Protein AF-A0A5N6KFD3-F1 (afdb_monomer_lite)

Foldseek 3Di:
DDPDDPDPVSVVVVCLVPPPDKDFDWDQAPVNPATARQDIDDDDDAPDDVVVRHRPHPVVVCVVPPCCVPPPDVVVRVCVVPADPPDDDDDDFDWDKDWDWDWDQDPPPRDTDIDIDIDTHGLVVCLVVPVLVVVLVVLVVCCVDPCNCSCVVVPCVPCNVVSSVVSVD

Sequence (169 aa):
MLLNPSSPLQALHNIGTNIDTDFLLLVPSHDDDGYILGGFITCFPSGFDTQALLGKKIRDIHKPVPKYKEKLETSMYRNFDRLEVGKMIKRFNTYLRCERQLLHRLPETKTLVFSVRTYLTPLSQLKEEGFGEELAEAIDGLKKGSVPEIHYYKRGVVWGETVKEYLRS

pLDDT: mean 90.18, std 6.81, range [52.44, 97.62]

Structure (mmCIF, N/CA/C/O backbone):
data_AF-A0A5N6KFD3-F1
#
_entry.id   AF-A0A5N6KFD3-F1
#
loop_
_atom_site.group_PDB
_atom_site.id
_atom_site.type_symbol
_atom_site.label_atom_id
_atom_site.label_alt_id
_atom_site.label_comp_id
_atom_site.label_asym_id
_atom_site.label_entity_id
_atom_site.label_seq_id
_atom_site.pdbx_PDB_ins_code
_atom_site.Cartn_x
_atom_site.Cartn_y
_atom_site.Cartn_z
_atom_site.occupancy
_atom_site.B_iso_or_equiv
_atom_site.auth_seq_id
_atom_site.auth_comp_id
_atom_site.auth_asym_id
_atom_site.auth_atom_id
_atom_site.pdbx_PDB_model_num
ATOM 1 N N . MET A 1 1 ? 1.159 7.219 -29.150 1.00 56.56 1 MET A N 1
ATOM 2 C CA . MET A 1 1 ? 1.857 6.125 -28.445 1.00 56.56 1 MET A CA 1
ATOM 3 C C . MET A 1 1 ? 1.389 4.815 -29.064 1.00 56.56 1 MET A C 1
ATOM 5 O O . MET A 1 1 ? 0.186 4.655 -29.222 1.00 56.56 1 MET A O 1
ATOM 9 N N . LEU A 1 2 ? 2.296 3.953 -29.531 1.00 52.44 2 LEU A N 1
ATOM 10 C CA . LEU A 1 2 ? 1.916 2.681 -30.158 1.00 52.44 2 LEU A CA 1
ATOM 11 C C . LEU A 1 2 ? 1.292 1.764 -29.097 1.00 52.44 2 LEU A C 1
ATOM 13 O O . LEU A 1 2 ? 1.943 1.437 -28.110 1.00 52.44 2 LEU A O 1
ATOM 17 N N . LEU A 1 3 ? 0.035 1.368 -29.305 1.00 64.75 3 LEU A N 1
ATOM 18 C CA . LEU A 1 3 ? -0.720 0.479 -28.409 1.00 64.75 3 LEU A CA 1
ATOM 19 C C . LEU A 1 3 ? -0.257 -0.990 -28.475 1.00 64.75 3 LEU A C 1
ATOM 21 O O . LEU A 1 3 ? -0.730 -1.811 -27.699 1.00 64.75 3 LEU A O 1
ATOM 25 N N . ASN A 1 4 ? 0.680 -1.312 -29.370 1.00 83.69 4 ASN A N 1
ATOM 26 C CA . ASN A 1 4 ? 1.213 -2.657 -29.571 1.00 83.69 4 ASN A CA 1
ATOM 27 C C . ASN A 1 4 ? 2.673 -2.707 -29.097 1.00 83.69 4 ASN A C 1
ATOM 29 O O . ASN A 1 4 ? 3.560 -2.293 -29.850 1.00 83.69 4 ASN A O 1
ATOM 33 N N . PRO A 1 5 ? 2.947 -3.156 -27.860 1.00 86.69 5 PRO A N 1
ATOM 34 C CA . PRO A 1 5 ? 4.316 -3.325 -27.390 1.00 86.69 5 PRO A CA 1
ATOM 35 C C . PRO A 1 5 ? 5.025 -4.438 -28.179 1.00 86.69 5 PRO A C 1
ATOM 37 O O . PRO A 1 5 ? 4.455 -5.497 -28.427 1.00 86.69 5 PRO A O 1
ATOM 40 N N . SER A 1 6 ? 6.286 -4.215 -28.547 1.00 91.62 6 SER A N 1
ATOM 41 C CA . SER A 1 6 ? 7.139 -5.165 -29.274 1.00 91.62 6 SER A CA 1
ATOM 42 C C . SER A 1 6 ? 7.822 -6.197 -28.371 1.00 91.62 6 SER A C 1
ATOM 44 O O . SER A 1 6 ? 8.457 -7.125 -28.865 1.00 91.62 6 SER A O 1
ATOM 46 N N . SER A 1 7 ? 7.717 -6.046 -27.047 1.00 92.56 7 SER A N 1
ATOM 47 C CA . SER A 1 7 ? 8.247 -6.994 -26.060 1.00 92.56 7 SER A CA 1
ATOM 48 C C . SER A 1 7 ? 7.493 -6.907 -24.726 1.00 92.56 7 SER A C 1
ATOM 50 O O . SER A 1 7 ? 6.906 -5.860 -24.427 1.00 92.56 7 SER A O 1
ATOM 52 N N . PRO A 1 8 ? 7.555 -7.949 -23.871 1.00 89.50 8 PRO A N 1
ATOM 53 C CA . PRO A 1 8 ? 7.011 -7.890 -22.514 1.00 89.50 8 PRO A CA 1
ATOM 54 C C . PRO A 1 8 ? 7.596 -6.744 -21.681 1.00 89.50 8 PRO A C 1
ATOM 56 O O . PRO A 1 8 ? 6.861 -6.064 -20.972 1.00 89.50 8 PRO A O 1
ATOM 59 N N . LEU A 1 9 ? 8.899 -6.467 -21.809 1.00 90.31 9 LEU A N 1
ATOM 60 C CA . LEU A 1 9 ? 9.539 -5.370 -21.081 1.00 90.31 9 LEU A CA 1
ATOM 61 C C . LEU A 1 9 ? 9.007 -4.005 -21.535 1.00 90.31 9 LEU A C 1
ATOM 63 O O . LEU A 1 9 ? 8.748 -3.141 -20.701 1.00 90.31 9 LEU A O 1
ATOM 67 N N . GLN A 1 10 ? 8.781 -3.820 -22.839 1.00 91.31 10 GLN A N 1
ATOM 68 C CA . GLN A 1 10 ? 8.149 -2.601 -23.339 1.00 91.31 10 GLN A CA 1
ATOM 69 C C . GLN A 1 10 ? 6.690 -2.491 -22.876 1.00 91.31 10 GLN A C 1
ATOM 71 O O . GLN A 1 10 ? 6.246 -1.395 -22.550 1.00 91.31 10 GLN A O 1
ATOM 76 N N . ALA A 1 11 ? 5.952 -3.603 -22.804 1.00 90.50 11 ALA A N 1
ATOM 77 C CA . ALA A 1 11 ? 4.593 -3.609 -22.266 1.00 90.50 11 ALA A CA 1
ATOM 78 C C . ALA A 1 11 ? 4.573 -3.137 -20.803 1.00 90.50 11 ALA A C 1
ATOM 80 O O . ALA A 1 11 ? 3.812 -2.229 -20.470 1.00 90.50 11 ALA A O 1
ATOM 81 N N . LEU A 1 12 ? 5.460 -3.687 -19.964 1.00 90.31 12 LEU A N 1
ATOM 82 C CA . LEU A 1 12 ? 5.624 -3.273 -18.569 1.00 90.31 12 LEU A CA 1
ATOM 83 C C . LEU A 1 12 ? 6.026 -1.798 -18.456 1.00 90.31 12 LEU A C 1
ATOM 85 O O . LEU A 1 12 ? 5.420 -1.048 -17.697 1.00 90.31 12 LEU A O 1
ATOM 89 N N . HIS A 1 13 ? 6.999 -1.352 -19.250 1.00 90.31 13 HIS A N 1
ATOM 90 C CA . HIS A 1 13 ? 7.409 0.049 -19.273 1.00 90.31 13 HIS A CA 1
ATOM 91 C C . HIS A 1 13 ? 6.248 0.976 -19.658 1.00 90.31 13 HIS A C 1
ATOM 93 O O . HIS A 1 13 ? 6.025 1.998 -19.011 1.00 90.31 13 HIS A O 1
ATOM 99 N N . ASN A 1 14 ? 5.476 0.619 -20.687 1.00 90.69 14 ASN A N 1
ATOM 100 C CA . ASN A 1 14 ? 4.336 1.411 -21.137 1.00 90.69 14 ASN A CA 1
ATOM 101 C C . ASN A 1 14 ? 3.282 1.546 -20.032 1.00 90.69 14 ASN A C 1
ATOM 103 O O . ASN A 1 14 ? 2.879 2.667 -19.735 1.00 90.69 14 ASN A O 1
ATOM 107 N N . ILE A 1 15 ? 2.864 0.447 -19.393 1.00 88.88 15 ILE A N 1
ATOM 108 C CA . ILE A 1 15 ? 1.858 0.532 -18.322 1.00 88.88 15 ILE A CA 1
ATOM 109 C C . ILE A 1 15 ? 2.413 1.248 -17.081 1.00 88.88 15 ILE A C 1
ATOM 111 O O . ILE A 1 15 ? 1.722 2.093 -16.525 1.00 88.88 15 ILE A O 1
ATOM 115 N N . GLY A 1 16 ? 3.673 1.006 -16.705 1.00 88.31 16 GLY A N 1
ATOM 116 C CA . GLY A 1 16 ? 4.287 1.596 -15.510 1.00 88.31 16 GLY A CA 1
ATOM 117 C C . GLY A 1 16 ? 4.598 3.088 -15.619 1.00 88.31 16 GLY A C 1
ATOM 118 O O . GLY A 1 16 ? 4.715 3.763 -14.606 1.00 88.31 16 GLY A O 1
ATOM 119 N N . THR A 1 17 ? 4.721 3.621 -16.837 1.00 88.38 17 THR A N 1
ATOM 120 C CA . THR A 1 17 ? 4.950 5.061 -17.068 1.00 88.38 17 THR A CA 1
ATOM 121 C C . THR A 1 17 ? 3.671 5.846 -17.345 1.00 88.38 17 THR A C 1
ATOM 123 O O . THR A 1 17 ? 3.704 7.074 -17.329 1.00 88.38 17 THR A O 1
ATOM 126 N N . ASN A 1 18 ? 2.551 5.164 -17.605 1.00 88.62 18 ASN A N 1
ATOM 127 C CA . ASN A 1 18 ? 1.285 5.806 -17.979 1.00 88.62 18 ASN A CA 1
ATOM 128 C C . ASN A 1 18 ? 0.157 5.572 -16.971 1.00 88.62 18 ASN A C 1
ATOM 130 O O . ASN A 1 18 ? -0.863 6.255 -17.045 1.00 88.62 18 ASN A O 1
ATOM 134 N N . ILE A 1 19 ? 0.311 4.619 -16.050 1.00 84.69 19 ILE A N 1
ATOM 135 C CA . ILE A 1 19 ? -0.677 4.319 -15.018 1.00 84.69 19 ILE A CA 1
ATOM 136 C C . ILE A 1 19 ? 0.005 4.429 -13.658 1.00 84.69 19 ILE A C 1
ATOM 138 O O . ILE A 1 19 ? 0.951 3.703 -13.369 1.00 84.69 19 ILE A O 1
ATOM 142 N N . ASP A 1 20 ? -0.503 5.330 -12.821 1.00 84.94 20 ASP A N 1
ATOM 143 C CA . ASP A 1 20 ? -0.004 5.573 -11.466 1.00 84.94 20 ASP A CA 1
ATOM 144 C C . ASP A 1 20 ? -0.518 4.491 -10.499 1.00 84.94 20 ASP A C 1
ATOM 146 O O . ASP A 1 20 ? -1.445 4.696 -9.713 1.00 84.94 20 ASP A O 1
ATOM 150 N N . THR A 1 21 ? -0.024 3.262 -10.664 1.00 83.62 21 THR A N 1
ATOM 151 C CA . THR A 1 21 ? -0.392 2.086 -9.863 1.00 83.62 21 THR A CA 1
ATOM 152 C C . THR A 1 21 ? 0.722 1.043 -9.908 1.00 83.62 21 THR A C 1
ATOM 154 O O . THR A 1 21 ? 1.328 0.816 -10.953 1.00 83.62 21 THR A O 1
ATOM 157 N N . ASP A 1 22 ? 0.949 0.363 -8.784 1.00 89.88 22 ASP A N 1
ATOM 158 C CA . ASP A 1 22 ? 1.820 -0.809 -8.734 1.00 89.88 22 ASP A CA 1
ATOM 159 C C . ASP A 1 22 ? 1.112 -2.028 -9.355 1.00 89.88 22 ASP A C 1
ATOM 161 O O . ASP A 1 22 ? -0.028 -2.353 -9.012 1.00 89.88 22 ASP A O 1
ATOM 165 N N . PHE A 1 23 ? 1.799 -2.745 -10.242 1.00 92.06 23 PHE A N 1
ATOM 166 C CA . PHE A 1 23 ? 1.303 -3.961 -10.882 1.00 92.06 23 PHE A CA 1
ATOM 167 C C . PHE A 1 23 ? 2.062 -5.177 -10.360 1.00 92.06 23 PHE A C 1
ATOM 169 O O . PHE A 1 23 ? 3.280 -5.248 -10.474 1.00 92.06 23 PHE A O 1
ATOM 176 N N . LEU A 1 24 ? 1.343 -6.176 -9.852 1.00 93.38 24 LEU A N 1
ATOM 177 C CA . LEU A 1 24 ? 1.894 -7.491 -9.520 1.00 93.38 24 LEU A CA 1
ATOM 178 C C . LEU A 1 24 ? 1.271 -8.515 -10.468 1.00 93.38 24 LEU A C 1
ATOM 180 O O . LEU A 1 24 ? 0.061 -8.739 -10.441 1.00 93.38 24 LEU A O 1
ATOM 184 N N . LEU A 1 25 ? 2.089 -9.117 -11.326 1.00 94.44 25 LEU A N 1
ATOM 185 C CA . LEU A 1 25 ? 1.644 -10.112 -12.294 1.00 94.44 25 LEU A CA 1
ATOM 186 C C . LEU A 1 25 ? 1.739 -11.495 -11.663 1.00 94.44 25 LEU A C 1
ATOM 188 O O . LEU A 1 25 ? 2.829 -12.044 -11.487 1.00 94.44 25 LEU A O 1
ATOM 192 N N . LEU A 1 26 ? 0.580 -12.040 -11.306 1.00 95.00 26 LEU A N 1
ATOM 193 C CA . LEU A 1 26 ? 0.470 -13.383 -10.760 1.00 95.00 26 LEU A CA 1
ATOM 194 C C . LEU A 1 26 ? 0.276 -14.360 -11.915 1.00 95.00 26 LEU A C 1
ATOM 196 O O . LEU A 1 26 ? -0.669 -14.220 -12.689 1.00 95.00 26 LEU A O 1
ATOM 200 N N . VAL A 1 27 ? 1.177 -15.329 -12.039 1.00 94.31 27 VAL A N 1
ATOM 201 C CA . VAL A 1 27 ? 1.117 -16.352 -13.091 1.00 94.31 27 VAL A CA 1
ATOM 202 C C . VAL A 1 27 ? 0.907 -17.723 -12.453 1.00 94.31 27 VAL A C 1
ATOM 204 O O . VAL A 1 27 ? 1.399 -17.934 -11.338 1.00 94.31 27 VAL A O 1
ATOM 207 N N . PRO A 1 28 ? 0.174 -18.644 -13.106 1.00 95.12 28 PRO A N 1
ATOM 208 C CA . PRO A 1 28 ? 0.069 -20.021 -12.637 1.00 95.12 28 PRO A CA 1
ATOM 209 C C . PRO A 1 28 ? 1.459 -20.617 -12.402 1.00 95.12 28 PRO A C 1
ATOM 211 O O . PRO A 1 28 ? 2.390 -20.353 -13.170 1.00 95.12 28 PRO A O 1
ATOM 214 N N . SER A 1 29 ? 1.620 -21.372 -11.319 1.00 94.50 29 SER A N 1
ATOM 215 C CA . SER A 1 29 ? 2.883 -22.056 -11.056 1.00 94.50 29 SER A CA 1
ATOM 216 C C . SER A 1 29 ? 3.099 -23.207 -12.044 1.00 94.50 29 SER A C 1
ATOM 218 O O . SER A 1 29 ? 2.156 -23.782 -12.575 1.00 94.50 29 SER A O 1
ATOM 220 N N . HIS A 1 30 ? 4.361 -23.566 -12.286 1.00 92.25 30 HIS A N 1
ATOM 221 C CA . HIS A 1 30 ? 4.714 -24.649 -13.215 1.00 92.25 30 HIS A CA 1
ATOM 222 C C . HIS A 1 30 ? 4.324 -26.052 -12.729 1.00 92.25 30 HIS A C 1
ATOM 224 O O . HIS A 1 30 ? 4.344 -26.992 -13.514 1.00 92.25 30 HIS A O 1
ATOM 230 N N . ASP A 1 31 ? 4.042 -26.197 -11.436 1.00 94.69 31 ASP A N 1
ATOM 231 C CA . ASP A 1 31 ? 3.650 -27.448 -10.786 1.00 94.69 31 ASP A CA 1
ATOM 232 C C . ASP A 1 31 ? 2.133 -27.555 -10.567 1.00 94.69 31 ASP A C 1
ATOM 234 O O . ASP A 1 31 ? 1.693 -28.399 -9.791 1.00 94.69 31 ASP A O 1
ATOM 238 N N . ASP A 1 32 ? 1.354 -26.670 -11.198 1.00 88.56 32 ASP A N 1
ATOM 239 C CA . ASP A 1 32 ? -0.107 -26.568 -11.085 1.00 88.56 32 ASP A CA 1
ATOM 240 C C . ASP A 1 32 ? -0.636 -26.371 -9.646 1.00 88.56 32 ASP A C 1
ATOM 242 O O . ASP A 1 32 ? -1.839 -26.440 -9.391 1.00 88.56 32 ASP A O 1
ATOM 246 N N . ASP A 1 33 ? 0.240 -26.066 -8.685 1.00 91.31 33 ASP A N 1
ATOM 247 C CA . ASP A 1 33 ? -0.111 -25.760 -7.297 1.00 91.31 33 ASP A CA 1
ATOM 248 C C . ASP A 1 33 ? -0.035 -24.249 -7.032 1.00 91.31 33 ASP A C 1
ATOM 250 O O . ASP A 1 33 ? 0.881 -23.725 -6.379 1.00 91.31 33 ASP A O 1
ATOM 254 N N . GLY A 1 34 ? -1.062 -23.559 -7.533 1.00 93.12 34 GLY A N 1
ATOM 255 C CA . GLY A 1 34 ? -1.355 -22.162 -7.245 1.00 93.12 34 GLY A CA 1
ATOM 256 C C . GLY A 1 34 ? -0.688 -21.173 -8.199 1.00 93.12 34 GLY A C 1
ATOM 257 O O . GLY A 1 34 ? -0.672 -21.347 -9.413 1.00 93.12 34 GLY A O 1
ATOM 258 N N . TYR A 1 35 ? -0.189 -20.074 -7.634 1.00 97.06 35 TYR A N 1
ATOM 259 C CA . TYR A 1 35 ? 0.331 -18.939 -8.393 1.00 97.06 35 TYR A CA 1
ATOM 260 C C . TYR A 1 35 ? 1.667 -18.478 -7.816 1.00 97.06 35 TYR A C 1
ATOM 262 O O . TYR A 1 35 ? 1.900 -18.573 -6.603 1.00 97.06 35 TYR A O 1
ATOM 270 N N . ILE A 1 36 ? 2.516 -17.924 -8.676 1.00 96.81 36 ILE A N 1
ATOM 271 C CA . ILE A 1 36 ? 3.758 -17.243 -8.305 1.00 96.81 36 ILE A CA 1
ATOM 272 C C . ILE A 1 36 ? 3.695 -15.767 -8.698 1.00 96.81 36 ILE A C 1
ATOM 274 O O . ILE A 1 36 ? 2.951 -15.381 -9.602 1.00 96.81 36 ILE A O 1
ATOM 278 N N . LEU A 1 37 ? 4.515 -14.938 -8.053 1.00 96.69 37 LEU A N 1
ATOM 279 C CA . LEU A 1 37 ? 4.809 -13.605 -8.577 1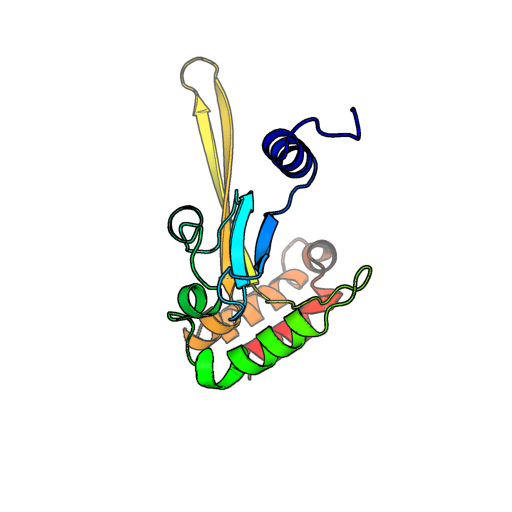.00 96.69 37 LEU A CA 1
ATOM 280 C C . LEU A 1 37 ? 5.713 -13.758 -9.811 1.00 96.69 37 LEU A C 1
ATOM 282 O O . LEU A 1 37 ? 6.899 -14.033 -9.659 1.00 96.69 37 LEU A O 1
ATOM 286 N N . GLY A 1 38 ? 5.156 -13.627 -11.017 1.00 94.19 38 GLY A N 1
ATOM 287 C CA . GLY A 1 38 ? 5.879 -13.819 -12.284 1.00 94.19 38 GLY A CA 1
ATOM 288 C C . GLY A 1 38 ? 6.505 -12.544 -12.850 1.00 94.19 38 GLY A C 1
ATOM 289 O O . GLY A 1 38 ? 7.454 -12.603 -13.626 1.00 94.19 38 GLY A O 1
ATOM 290 N N . GLY A 1 39 ? 5.998 -11.381 -12.446 1.00 93.38 39 GLY A N 1
ATOM 291 C CA . GLY A 1 39 ? 6.524 -10.078 -12.840 1.00 93.38 39 GLY A CA 1
ATOM 292 C C . GLY A 1 39 ? 5.906 -8.966 -12.004 1.00 93.38 39 GLY A C 1
ATOM 293 O O . GLY A 1 39 ? 4.892 -9.176 -11.340 1.00 93.38 39 GLY A O 1
ATOM 294 N N . PHE A 1 40 ? 6.515 -7.784 -12.012 1.00 93.88 40 PHE A N 1
ATOM 295 C CA . PHE A 1 40 ? 6.009 -6.654 -11.244 1.00 93.88 40 PHE A CA 1
ATOM 296 C C . PHE A 1 40 ? 6.453 -5.302 -11.805 1.00 93.88 40 PHE A C 1
ATOM 298 O O . PHE A 1 40 ? 7.453 -5.200 -12.515 1.00 93.88 40 PHE A O 1
ATOM 305 N N . ILE A 1 41 ? 5.711 -4.267 -11.423 1.00 92.88 41 ILE A N 1
ATOM 306 C CA . ILE A 1 41 ? 6.077 -2.854 -11.455 1.00 92.88 41 ILE A CA 1
ATOM 307 C C . ILE A 1 41 ? 5.694 -2.332 -10.075 1.00 92.88 41 ILE A C 1
ATOM 309 O O . ILE A 1 41 ? 4.508 -2.236 -9.775 1.00 92.88 41 ILE A O 1
ATOM 313 N N . THR A 1 42 ? 6.677 -2.050 -9.227 1.00 89.75 42 THR A N 1
ATOM 314 C CA . THR A 1 42 ? 6.408 -1.661 -7.838 1.00 89.75 42 THR A CA 1
ATOM 315 C C . THR A 1 42 ? 7.257 -0.460 -7.472 1.00 89.75 42 THR A C 1
ATOM 317 O O . THR A 1 42 ? 8.463 -0.577 -7.257 1.00 89.75 42 THR A O 1
ATOM 320 N N . CYS A 1 43 ? 6.627 0.705 -7.418 1.00 85.12 43 CYS A N 1
ATOM 321 C CA . CYS A 1 43 ? 7.255 1.970 -7.064 1.00 85.12 43 CYS A CA 1
ATOM 322 C C . CYS A 1 43 ? 7.015 2.323 -5.592 1.00 85.12 43 CYS A C 1
ATOM 324 O O . CYS A 1 43 ? 7.846 2.999 -4.979 1.00 85.12 43 CYS A O 1
ATOM 326 N N . PHE A 1 44 ? 5.914 1.840 -5.002 1.00 82.00 44 PHE A N 1
ATOM 327 C CA . PHE A 1 44 ? 5.489 2.216 -3.653 1.00 82.00 44 PHE A CA 1
ATOM 328 C C . PHE A 1 44 ? 5.109 1.001 -2.781 1.00 82.00 44 PHE A C 1
ATOM 330 O O . PHE A 1 44 ? 4.033 0.991 -2.175 1.00 82.00 44 PHE A O 1
ATOM 337 N N . PRO A 1 45 ? 5.985 -0.019 -2.647 1.00 80.06 45 PRO A N 1
ATOM 338 C CA . PRO A 1 45 ? 5.663 -1.222 -1.887 1.00 80.06 45 PRO A CA 1
ATOM 339 C C . PRO A 1 45 ? 5.420 -0.919 -0.401 1.00 80.06 45 PRO A C 1
ATOM 341 O O . PRO A 1 45 ? 6.122 -0.122 0.228 1.00 80.06 45 PRO A O 1
ATOM 344 N N . SER A 1 46 ? 4.449 -1.615 0.191 1.00 74.56 46 SER A N 1
ATOM 345 C CA . SER A 1 46 ? 4.103 -1.479 1.609 1.00 74.56 46 SER A CA 1
ATOM 346 C C . SER A 1 46 ? 4.893 -2.476 2.461 1.00 74.56 46 SER A C 1
ATOM 348 O O . SER A 1 46 ? 4.405 -3.548 2.803 1.00 74.56 46 SER A O 1
ATOM 350 N N . GLY A 1 47 ? 6.138 -2.124 2.794 1.00 73.75 47 GLY A N 1
ATOM 351 C CA . GLY A 1 47 ? 6.925 -2.850 3.801 1.00 73.75 47 GLY A CA 1
ATOM 352 C C . GLY A 1 47 ? 7.557 -4.171 3.343 1.00 73.75 47 GLY A C 1
ATOM 353 O O . GLY A 1 47 ? 7.933 -4.976 4.190 1.00 73.75 47 GLY A O 1
ATOM 354 N N . PHE A 1 48 ? 7.704 -4.402 2.035 1.00 80.44 48 PHE A N 1
ATOM 355 C CA . PHE A 1 48 ? 8.398 -5.571 1.483 1.00 80.44 48 PHE A CA 1
ATOM 356 C C . PHE A 1 48 ? 9.283 -5.208 0.284 1.00 80.44 48 PHE A C 1
ATOM 358 O O . PHE A 1 48 ? 8.992 -4.276 -0.466 1.00 80.44 48 PHE A O 1
ATOM 365 N N . ASP A 1 49 ? 10.354 -5.977 0.086 1.00 89.44 49 ASP A N 1
ATOM 366 C CA . ASP A 1 49 ? 11.163 -5.941 -1.133 1.00 89.44 49 ASP A CA 1
ATOM 367 C C . ASP A 1 49 ? 10.519 -6.847 -2.188 1.00 89.44 49 ASP A C 1
ATOM 369 O O . ASP A 1 49 ? 10.528 -8.067 -2.050 1.00 89.44 49 ASP A O 1
ATOM 373 N N . THR A 1 50 ? 9.951 -6.262 -3.246 1.00 91.38 50 THR A N 1
ATOM 374 C CA . THR A 1 50 ? 9.253 -7.048 -4.278 1.00 91.38 50 THR A CA 1
ATOM 375 C C . THR A 1 50 ? 10.213 -7.877 -5.130 1.00 91.38 50 THR A C 1
ATOM 377 O O . THR A 1 50 ? 9.851 -8.972 -5.561 1.00 91.38 50 THR A O 1
ATOM 380 N N . GLN A 1 51 ? 11.448 -7.409 -5.336 1.00 93.88 51 GLN A N 1
ATOM 381 C CA . GLN A 1 51 ? 12.432 -8.136 -6.135 1.00 93.88 51 GLN A CA 1
ATOM 382 C C . GLN A 1 51 ? 12.801 -9.460 -5.464 1.00 93.88 51 GLN A C 1
ATOM 384 O O . GLN A 1 51 ? 12.848 -10.495 -6.128 1.00 93.88 51 GLN A O 1
ATOM 389 N N . ALA A 1 52 ? 12.968 -9.451 -4.139 1.00 95.44 52 ALA A N 1
ATOM 390 C CA . ALA A 1 52 ? 13.225 -10.655 -3.354 1.00 95.44 52 ALA A CA 1
ATOM 391 C C . ALA A 1 52 ? 12.065 -11.670 -3.370 1.00 95.44 52 ALA A C 1
ATOM 393 O O . ALA A 1 52 ? 12.261 -12.824 -2.982 1.00 95.44 52 ALA A O 1
ATOM 394 N N . LEU A 1 53 ? 10.861 -11.269 -3.797 1.00 95.19 53 LEU A N 1
ATOM 395 C CA . LEU A 1 53 ? 9.669 -12.121 -3.847 1.00 95.19 53 LEU A CA 1
ATOM 396 C C . LEU A 1 53 ? 9.407 -12.734 -5.231 1.00 95.19 53 LEU A C 1
ATOM 398 O O . LEU A 1 53 ? 8.562 -13.624 -5.339 1.00 95.19 53 LEU A O 1
ATOM 402 N N . LEU A 1 54 ? 10.114 -12.288 -6.274 1.00 96.06 54 LEU A N 1
ATOM 403 C CA . LEU A 1 54 ? 9.944 -12.783 -7.642 1.00 96.06 54 LEU A CA 1
ATOM 404 C C . LEU A 1 54 ? 10.130 -14.309 -7.704 1.00 96.06 54 LEU A C 1
ATOM 406 O O . LEU A 1 54 ? 11.060 -14.867 -7.121 1.00 96.06 54 LEU A O 1
ATOM 410 N N . GLY A 1 55 ? 9.217 -14.991 -8.394 1.00 96.06 55 GLY A N 1
ATOM 411 C CA . GLY A 1 55 ? 9.200 -16.446 -8.548 1.00 96.06 55 GLY A CA 1
ATOM 412 C C . GLY A 1 55 ? 8.684 -17.230 -7.336 1.00 96.06 55 GLY A C 1
ATOM 413 O O . GLY A 1 55 ? 8.483 -18.438 -7.443 1.00 96.06 55 GLY A O 1
ATOM 414 N N . LYS A 1 56 ? 8.434 -16.590 -6.185 1.00 97.00 56 LYS A N 1
ATOM 415 C CA . LYS A 1 56 ? 7.880 -17.277 -5.006 1.00 97.00 56 LYS A CA 1
ATOM 416 C C . LYS A 1 56 ? 6.378 -17.505 -5.153 1.00 97.00 56 LYS A C 1
ATOM 418 O O . LYS A 1 56 ? 5.670 -16.673 -5.727 1.00 97.00 56 LYS A O 1
ATOM 423 N N . LYS A 1 57 ? 5.877 -18.599 -4.564 1.00 96.81 57 LYS A N 1
ATOM 424 C CA . LYS A 1 57 ? 4.434 -18.857 -4.471 1.00 96.81 57 LYS A CA 1
ATOM 425 C C . LYS A 1 57 ? 3.751 -17.816 -3.593 1.00 96.81 57 LYS A C 1
ATOM 427 O O . LYS A 1 57 ? 4.288 -17.414 -2.559 1.00 96.81 57 LYS A O 1
ATOM 432 N N . ILE A 1 58 ? 2.517 -17.450 -3.942 1.00 95.44 58 ILE A N 1
ATOM 433 C CA . ILE A 1 58 ? 1.748 -16.449 -3.185 1.00 95.44 58 ILE A CA 1
ATOM 434 C C . ILE A 1 58 ? 1.573 -16.856 -1.720 1.00 95.44 58 ILE A C 1
ATOM 436 O O . ILE A 1 58 ? 1.727 -16.012 -0.839 1.00 95.44 58 ILE A O 1
ATOM 440 N N . ARG A 1 59 ? 1.339 -18.143 -1.434 1.00 94.19 59 ARG A N 1
ATOM 441 C CA . ARG A 1 59 ? 1.224 -18.626 -0.045 1.00 94.19 59 ARG A CA 1
ATOM 442 C C . ARG A 1 59 ? 2.506 -18.432 0.765 1.00 94.19 59 ARG A C 1
ATOM 444 O O . ARG A 1 59 ? 2.436 -18.153 1.956 1.00 94.19 59 ARG A O 1
ATOM 451 N N . ASP A 1 60 ? 3.669 -18.536 0.122 1.00 94.88 60 ASP A N 1
ATOM 452 C CA . ASP A 1 60 ? 4.960 -18.367 0.789 1.00 94.88 60 ASP A CA 1
ATOM 453 C C . ASP A 1 60 ? 5.253 -16.899 1.083 1.00 94.88 60 ASP A C 1
ATOM 455 O O . ASP A 1 60 ? 5.760 -16.585 2.157 1.00 94.88 60 ASP A O 1
ATOM 459 N N . ILE A 1 61 ? 4.877 -16.004 0.164 1.00 93.62 61 ILE A N 1
ATOM 460 C CA . ILE A 1 61 ? 4.978 -14.551 0.355 1.00 93.62 61 ILE A CA 1
ATOM 461 C C . ILE A 1 61 ? 4.140 -14.105 1.564 1.00 93.62 61 ILE A C 1
ATOM 463 O O . ILE A 1 61 ? 4.564 -13.243 2.327 1.00 93.62 61 ILE A O 1
ATOM 467 N N . HIS A 1 62 ? 2.973 -14.721 1.773 1.00 90.88 62 HIS A N 1
ATOM 468 C CA . HIS A 1 62 ? 2.038 -14.353 2.839 1.00 90.88 62 HIS A CA 1
ATOM 469 C C . HIS A 1 62 ? 2.293 -15.048 4.184 1.00 90.88 62 HIS A C 1
ATOM 471 O O . HIS A 1 62 ? 1.586 -14.754 5.145 1.00 90.88 62 HIS A O 1
ATOM 477 N N . LYS A 1 63 ? 3.304 -15.920 4.305 1.00 89.44 63 LYS A N 1
ATOM 478 C CA . LYS A 1 63 ? 3.662 -16.583 5.578 1.00 89.44 63 LYS A CA 1
ATOM 479 C C . LYS A 1 63 ? 3.790 -15.635 6.784 1.00 89.44 63 LYS A C 1
ATOM 481 O O . LYS A 1 63 ? 3.349 -16.033 7.859 1.00 89.44 63 LYS A O 1
ATOM 486 N N . PRO A 1 64 ? 4.353 -14.416 6.657 1.00 87.62 64 PRO A N 1
ATOM 487 C CA . PRO A 1 64 ? 4.453 -13.490 7.786 1.00 87.62 64 PRO A CA 1
ATOM 488 C C . PRO A 1 64 ? 3.109 -12.902 8.237 1.00 87.62 64 PRO A C 1
ATOM 490 O O . PRO A 1 64 ? 3.037 -12.327 9.319 1.00 87.62 64 PRO A O 1
ATOM 493 N N . VAL A 1 65 ? 2.052 -13.001 7.422 1.00 81.00 65 VAL A N 1
ATOM 494 C CA . VAL A 1 65 ? 0.745 -12.412 7.729 1.00 81.00 65 VAL A CA 1
ATOM 495 C C . VAL A 1 65 ? 0.054 -13.245 8.818 1.00 81.00 65 VAL A C 1
ATOM 497 O O . VAL A 1 65 ? -0.243 -14.423 8.588 1.00 81.00 65 VAL A O 1
ATOM 500 N N . PRO A 1 66 ? -0.260 -12.661 9.992 1.00 82.88 66 PRO A N 1
ATOM 501 C CA . PRO A 1 66 ? -0.890 -13.394 11.083 1.00 82.88 66 PRO A CA 1
ATOM 502 C C . PRO A 1 66 ? -2.201 -14.058 10.653 1.00 82.88 66 PRO A C 1
ATOM 504 O O . PRO A 1 66 ? -3.061 -13.432 10.034 1.00 82.88 66 PRO A O 1
ATOM 507 N N . LYS A 1 67 ? -2.367 -15.334 11.016 1.00 84.44 67 LYS A N 1
ATOM 508 C CA . LYS A 1 67 ? -3.563 -16.151 10.737 1.00 84.44 67 LYS A CA 1
ATOM 509 C C . LYS A 1 67 ? -3.903 -16.331 9.245 1.00 84.44 67 LYS A C 1
ATOM 511 O O . LYS A 1 67 ? -5.031 -16.708 8.912 1.00 84.44 67 LYS A O 1
ATOM 516 N N . TYR A 1 68 ? -2.976 -16.036 8.327 1.00 90.00 68 TYR A N 1
ATOM 517 C CA . TYR A 1 68 ? -3.235 -16.116 6.886 1.00 90.00 68 TYR A CA 1
ATOM 518 C C . TYR A 1 68 ? -3.678 -17.515 6.451 1.00 90.00 68 TYR A C 1
ATOM 520 O O . TYR A 1 68 ? -4.700 -17.651 5.775 1.00 90.00 68 TYR A O 1
ATOM 528 N N . LYS A 1 69 ? -2.948 -18.549 6.876 1.00 89.56 69 LYS A 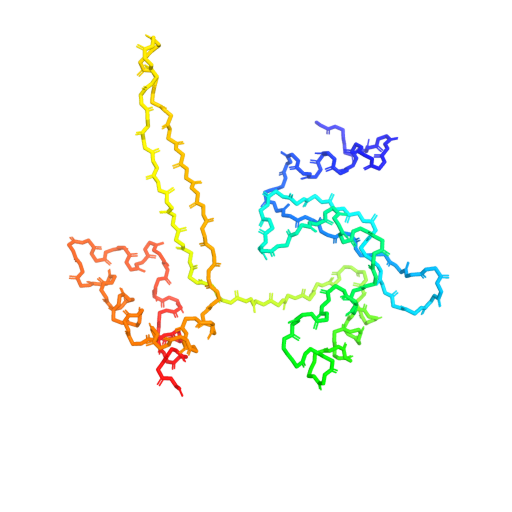N 1
ATOM 529 C CA . LYS A 1 69 ? -3.222 -19.936 6.489 1.00 89.56 69 LYS A CA 1
ATOM 530 C C . LYS A 1 69 ? -4.593 -20.398 6.986 1.00 89.56 69 LYS A C 1
ATOM 532 O O . LYS A 1 69 ? -5.342 -21.043 6.262 1.00 89.56 69 LYS A O 1
ATOM 537 N N . GLU A 1 70 ? -4.946 -20.029 8.211 1.00 91.12 70 GLU A N 1
ATOM 538 C CA . GLU A 1 70 ? -6.160 -20.477 8.889 1.00 91.12 70 GLU A CA 1
ATOM 539 C C . GLU A 1 70 ? -7.411 -19.716 8.441 1.00 91.12 70 GLU A C 1
ATOM 541 O O . GLU A 1 70 ? -8.517 -20.252 8.518 1.00 91.12 70 GLU A O 1
ATOM 546 N N . LYS A 1 71 ? -7.269 -18.447 8.032 1.00 86.81 71 LYS A N 1
ATOM 547 C CA . LYS A 1 71 ? -8.414 -17.555 7.786 1.00 86.81 71 LYS A CA 1
ATOM 548 C C . LYS A 1 71 ? -8.553 -17.078 6.347 1.00 86.81 71 LYS A C 1
ATOM 550 O O . LYS A 1 71 ? -9.669 -16.757 5.945 1.00 86.81 71 LYS A O 1
ATOM 555 N N . LEU A 1 72 ? -7.465 -16.991 5.584 1.00 87.38 72 LEU A N 1
ATOM 556 C CA . LEU A 1 72 ? -7.443 -16.258 4.314 1.00 87.38 72 LEU A CA 1
ATOM 557 C C . LEU A 1 72 ? -7.091 -17.138 3.114 1.00 87.38 72 LEU A C 1
ATOM 559 O O . LEU A 1 72 ? -7.766 -17.021 2.090 1.00 87.38 72 LEU A O 1
ATOM 563 N N . GLU A 1 73 ? -6.099 -18.025 3.238 1.00 92.75 73 GLU A N 1
ATOM 564 C CA . GLU A 1 73 ? -5.506 -18.771 2.117 1.00 92.75 73 GLU A CA 1
ATOM 565 C C . GLU A 1 73 ? -6.556 -19.469 1.238 1.00 92.75 73 GLU A C 1
ATOM 567 O O . GLU A 1 73 ? -6.682 -19.153 0.055 1.00 92.75 73 GLU A O 1
ATOM 572 N N . THR A 1 74 ? -7.376 -20.349 1.818 1.00 93.81 74 THR A N 1
ATOM 573 C CA . THR A 1 74 ? -8.376 -21.129 1.068 1.00 93.81 74 THR A CA 1
ATOM 574 C C . THR A 1 74 ? -9.377 -20.240 0.330 1.00 93.81 74 THR A C 1
ATOM 576 O O . THR A 1 74 ? -9.792 -20.541 -0.787 1.00 93.81 74 THR A O 1
ATOM 579 N N . SER A 1 75 ? -9.797 -19.134 0.952 1.00 92.19 75 SER A N 1
ATOM 580 C CA . SER A 1 75 ? -10.723 -18.187 0.324 1.00 92.19 75 SER A CA 1
ATOM 581 C C . SER A 1 75 ? -10.074 -17.390 -0.805 1.00 92.19 75 SER A C 1
ATOM 583 O O . SER A 1 75 ? -10.728 -17.120 -1.810 1.00 92.19 75 SER A O 1
ATOM 585 N N . MET A 1 76 ? -8.793 -17.047 -0.650 1.00 92.81 76 MET A N 1
ATOM 586 C CA . MET A 1 76 ? -8.021 -16.290 -1.626 1.00 92.81 76 MET A CA 1
ATOM 587 C C . MET A 1 76 ? -7.830 -17.113 -2.898 1.00 92.81 76 MET A C 1
ATOM 589 O O . MET A 1 76 ? -8.218 -16.646 -3.964 1.00 92.81 76 MET A O 1
ATOM 593 N N . TYR A 1 77 ? -7.333 -18.349 -2.782 1.00 93.88 77 TYR A N 1
ATOM 594 C CA . TYR A 1 77 ? -7.154 -19.227 -3.944 1.00 93.88 77 TYR A CA 1
ATOM 595 C C . TYR A 1 77 ? -8.484 -19.551 -4.625 1.00 93.88 77 TYR A C 1
ATOM 597 O O . TYR A 1 77 ? -8.599 -19.381 -5.830 1.00 93.88 77 TYR A O 1
ATOM 605 N N . ARG A 1 78 ? -9.548 -19.835 -3.859 1.00 93.44 78 ARG A N 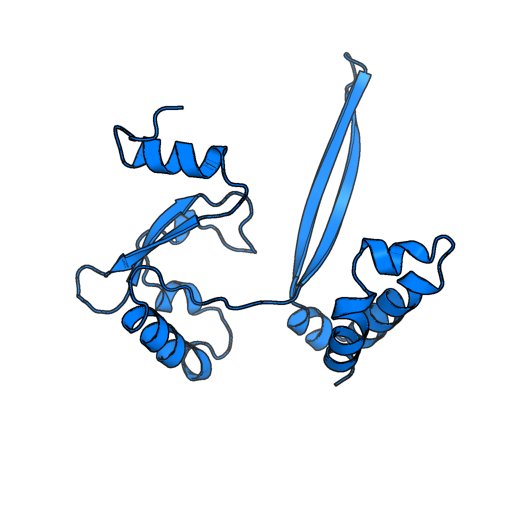1
ATOM 606 C CA . ARG A 1 78 ? -10.888 -20.026 -4.440 1.00 93.44 78 ARG A CA 1
ATOM 607 C C . ARG A 1 78 ? -11.369 -18.820 -5.256 1.00 93.44 78 ARG A C 1
ATOM 609 O O . ARG A 1 78 ? -12.100 -19.001 -6.223 1.00 93.44 78 ARG A O 1
ATOM 616 N N . ASN A 1 79 ? -11.023 -17.599 -4.850 1.00 92.44 79 ASN A N 1
ATOM 617 C CA . ASN A 1 79 ? -11.351 -16.395 -5.613 1.00 92.44 79 ASN A CA 1
ATOM 618 C C . ASN A 1 79 ? -10.469 -16.240 -6.857 1.00 92.44 79 ASN A C 1
ATOM 620 O O . ASN A 1 79 ? -10.981 -15.788 -7.876 1.00 92.44 79 ASN A O 1
ATOM 624 N N . PHE A 1 80 ? -9.185 -16.607 -6.787 1.00 92.94 80 PHE A N 1
ATOM 625 C CA . PHE A 1 80 ? -8.289 -16.598 -7.948 1.00 92.94 80 PHE A CA 1
ATOM 626 C C . PHE A 1 80 ? -8.781 -17.573 -9.020 1.00 92.94 80 PHE A C 1
ATOM 628 O O . PHE A 1 80 ? -8.979 -17.166 -10.160 1.00 92.94 80 PHE A O 1
ATOM 635 N N . ASP A 1 81 ? -9.100 -18.806 -8.626 1.00 92.12 81 ASP A N 1
ATOM 636 C CA . ASP A 1 81 ? -9.518 -19.869 -9.548 1.00 92.12 81 ASP A CA 1
ATOM 637 C C . ASP A 1 81 ? -10.869 -19.576 -10.225 1.00 92.12 81 ASP A C 1
ATOM 639 O O . ASP A 1 81 ? -11.145 -20.049 -11.324 1.00 92.12 81 ASP A O 1
ATOM 643 N N . ARG A 1 82 ? -11.737 -18.795 -9.568 1.00 93.94 82 ARG A N 1
ATOM 644 C CA . ARG A 1 82 ? -13.068 -18.415 -10.078 1.00 93.94 82 ARG A CA 1
ATOM 645 C C . ARG A 1 82 ? -13.080 -17.102 -10.856 1.00 93.94 82 ARG A C 1
ATOM 647 O O . ARG A 1 82 ? -14.140 -16.707 -11.341 1.00 93.94 82 ARG A O 1
ATOM 654 N N . LEU A 1 83 ? -11.965 -16.374 -10.911 1.00 92.94 83 LEU A N 1
ATOM 655 C CA . LEU A 1 83 ? -11.935 -15.063 -11.546 1.00 92.94 83 LEU A CA 1
ATOM 656 C C . LEU A 1 83 ? -11.958 -15.206 -13.073 1.00 92.94 83 LEU A C 1
ATOM 658 O O . LEU A 1 83 ? -10.951 -15.512 -13.702 1.00 92.94 83 LEU A O 1
ATOM 662 N N . GLU A 1 84 ? -13.118 -14.950 -13.671 1.00 93.44 84 GLU A N 1
ATOM 663 C CA . GLU A 1 84 ? -13.303 -14.985 -15.123 1.00 93.44 84 GLU A CA 1
ATOM 664 C C . GLU A 1 84 ? -12.739 -13.738 -15.822 1.00 93.44 84 GLU A C 1
ATOM 666 O O . GLU A 1 84 ? -12.734 -12.626 -15.280 1.00 93.44 84 GLU A O 1
ATOM 671 N N . VAL A 1 85 ? -12.328 -13.904 -17.083 1.00 93.06 85 VAL A N 1
ATOM 672 C CA . VAL A 1 85 ? -11.884 -12.800 -17.945 1.00 93.06 85 VAL A CA 1
ATOM 673 C C . VAL A 1 85 ? -12.977 -11.729 -18.047 1.00 93.06 85 VAL A C 1
ATOM 675 O O . VAL A 1 85 ? -14.146 -12.021 -18.288 1.00 93.06 85 VAL A O 1
ATOM 678 N N . GLY A 1 86 ? -12.592 -10.464 -17.859 1.00 92.44 86 GLY A N 1
ATOM 679 C CA . GLY A 1 86 ? -13.514 -9.323 -17.878 1.00 92.44 86 GLY A CA 1
ATOM 680 C C . GLY A 1 86 ? -14.267 -9.088 -16.563 1.00 92.44 86 GLY A C 1
ATOM 681 O O . GLY A 1 86 ? -15.013 -8.112 -16.457 1.00 92.44 86 GLY A O 1
ATOM 682 N N . LYS A 1 87 ? -14.069 -9.933 -15.543 1.00 90.81 87 LYS A N 1
ATOM 683 C CA . LYS A 1 87 ? -14.542 -9.692 -14.174 1.00 90.81 87 LYS A CA 1
ATOM 684 C C . LYS A 1 87 ? -13.414 -9.143 -13.304 1.00 90.81 87 LYS A C 1
ATOM 686 O O . LYS A 1 87 ? -12.234 -9.302 -13.593 1.00 90.81 87 LYS A O 1
ATOM 691 N N . MET A 1 88 ? -13.792 -8.467 -12.222 1.00 86.62 88 MET A N 1
ATOM 692 C CA . MET A 1 88 ? -12.856 -7.859 -11.279 1.00 86.62 88 MET A CA 1
ATOM 693 C C . MET A 1 88 ? -13.325 -8.109 -9.851 1.00 86.62 88 MET A C 1
ATOM 695 O O . MET A 1 88 ? -14.470 -7.816 -9.508 1.00 86.62 88 MET A O 1
ATOM 699 N N . ILE A 1 89 ? -12.411 -8.589 -9.010 1.00 86.19 89 ILE A N 1
ATOM 700 C CA . ILE A 1 89 ? -12.596 -8.670 -7.561 1.00 86.19 89 ILE A CA 1
ATOM 701 C C . ILE A 1 89 ? -11.821 -7.514 -6.938 1.00 86.19 89 ILE A C 1
ATOM 703 O O . ILE A 1 89 ? -10.639 -7.326 -7.217 1.00 86.19 89 ILE A O 1
ATOM 707 N N . LYS A 1 90 ? -12.489 -6.732 -6.090 1.00 82.25 90 LYS A N 1
ATOM 708 C CA . LYS A 1 90 ? -11.859 -5.661 -5.316 1.00 82.25 90 LYS A CA 1
ATOM 709 C C . LYS A 1 90 ? -11.869 -6.037 -3.847 1.00 82.25 90 LYS A C 1
ATOM 711 O O . LYS A 1 90 ? -12.908 -6.413 -3.309 1.00 82.25 90 LYS A O 1
ATOM 716 N N . ARG A 1 91 ? -10.723 -5.878 -3.195 1.00 76.62 91 ARG A N 1
ATOM 717 C CA . ARG A 1 91 ? -10.611 -5.892 -1.741 1.00 76.62 91 ARG A CA 1
ATOM 718 C C . ARG A 1 91 ? -10.077 -4.537 -1.310 1.00 76.62 91 ARG A C 1
ATOM 720 O O . ARG A 1 91 ? -9.060 -4.085 -1.823 1.00 76.62 91 ARG A O 1
ATOM 727 N N . PHE A 1 92 ? -10.765 -3.911 -0.369 1.00 69.69 92 PHE A N 1
ATOM 728 C CA . PHE A 1 92 ? -10.304 -2.676 0.241 1.00 69.69 92 PHE A CA 1
ATOM 729 C C . PHE A 1 92 ? -9.558 -3.011 1.527 1.00 69.69 92 PHE A C 1
ATOM 731 O O . PHE A 1 92 ? -10.010 -3.832 2.323 1.00 69.69 92 PHE A O 1
ATOM 738 N N . ASN A 1 93 ? -8.417 -2.367 1.713 1.00 74.56 93 ASN A N 1
ATOM 739 C CA . ASN A 1 93 ? -7.791 -2.218 3.014 1.00 74.56 93 ASN A CA 1
ATOM 740 C C . ASN A 1 93 ? -7.879 -0.723 3.357 1.00 74.56 93 ASN A C 1
ATOM 742 O O . ASN A 1 93 ? -7.699 0.121 2.474 1.00 74.56 93 ASN A O 1
ATOM 746 N N . THR A 1 94 ? -8.168 -0.396 4.614 1.00 88.12 94 THR A N 1
ATOM 747 C CA . THR A 1 94 ? -8.267 0.997 5.068 1.00 88.12 94 THR A CA 1
ATOM 748 C C . THR A 1 94 ? -6.996 1.376 5.817 1.00 88.12 94 THR A C 1
ATOM 750 O O . THR A 1 94 ? -6.584 0.678 6.745 1.00 88.12 94 THR A O 1
ATOM 753 N N . TYR A 1 95 ? -6.380 2.485 5.414 1.00 91.44 95 TYR A N 1
ATOM 754 C CA . TYR A 1 95 ? -5.117 2.970 5.964 1.00 91.44 95 TYR A CA 1
ATOM 755 C C . TYR A 1 95 ? -5.242 4.429 6.392 1.00 91.44 95 TYR A C 1
ATOM 757 O O . TYR A 1 95 ? -5.915 5.220 5.728 1.00 91.44 95 TYR A O 1
ATOM 765 N N . LEU A 1 96 ? -4.511 4.801 7.439 1.00 92.50 96 LEU A N 1
ATOM 766 C CA . LEU A 1 96 ? -4.106 6.180 7.659 1.00 92.50 96 LEU A CA 1
ATOM 767 C C . LEU A 1 96 ? -2.958 6.506 6.697 1.00 92.50 96 LEU A C 1
ATOM 769 O O . LEU A 1 96 ? -1.946 5.805 6.670 1.00 92.50 96 LEU A O 1
ATOM 773 N N . ARG A 1 97 ? -3.112 7.578 5.916 1.00 91.75 97 ARG A N 1
ATOM 774 C CA . ARG A 1 97 ? -2.072 8.096 5.021 1.00 91.75 97 ARG A CA 1
ATOM 775 C C . ARG A 1 97 ? -1.467 9.366 5.606 1.00 91.75 97 ARG A C 1
ATOM 777 O O . ARG A 1 97 ? -2.150 10.386 5.684 1.00 91.75 97 ARG A O 1
ATOM 784 N N . CYS A 1 98 ? -0.180 9.316 5.929 1.00 90.56 98 CYS A N 1
ATOM 785 C CA . CYS A 1 98 ? 0.588 10.459 6.417 1.00 90.56 98 CYS A CA 1
ATOM 786 C C . CYS A 1 98 ? 1.682 10.831 5.416 1.00 90.56 98 CYS A C 1
ATOM 788 O O . CYS A 1 98 ? 2.285 9.965 4.788 1.00 90.56 98 CYS A O 1
ATOM 790 N N . GLU A 1 99 ? 1.968 12.121 5.275 1.00 87.75 99 GLU A N 1
ATOM 791 C CA . GLU A 1 99 ? 3.039 12.612 4.410 1.00 87.75 99 GLU A CA 1
ATOM 792 C C . GLU A 1 99 ? 4.102 13.324 5.244 1.00 87.75 99 GLU A C 1
ATOM 794 O O . GLU A 1 99 ? 3.809 14.301 5.931 1.00 87.75 99 GLU A O 1
ATOM 799 N N . ARG A 1 100 ? 5.356 12.876 5.145 1.00 89.50 100 ARG A N 1
ATOM 800 C CA . ARG A 1 100 ? 6.503 13.658 5.606 1.00 89.50 100 ARG A CA 1
ATOM 801 C C . ARG A 1 100 ? 6.956 14.552 4.465 1.00 89.50 100 ARG A C 1
ATOM 803 O O . ARG A 1 100 ? 7.527 14.076 3.483 1.00 89.50 100 ARG A O 1
ATOM 810 N N . GLN A 1 101 ? 6.674 15.833 4.617 1.00 89.62 101 GLN A N 1
ATOM 811 C CA . GLN A 1 101 ? 6.955 16.870 3.640 1.00 89.62 101 GLN A CA 1
ATOM 812 C C . GLN A 1 101 ? 8.223 17.635 4.044 1.00 89.62 101 GLN A C 1
ATOM 814 O O . GLN A 1 101 ? 8.317 18.106 5.175 1.00 89.62 101 GLN A O 1
ATOM 819 N N . LEU A 1 102 ? 9.205 17.748 3.145 1.00 86.00 102 LEU A N 1
ATOM 820 C CA . LEU A 1 102 ? 10.451 18.488 3.388 1.00 86.00 102 LEU A CA 1
ATOM 821 C C . LEU A 1 102 ? 10.710 19.480 2.256 1.00 86.00 102 LEU A C 1
ATOM 823 O O . LEU A 1 102 ? 10.614 19.119 1.083 1.00 86.00 102 LEU A O 1
ATOM 827 N N . LEU A 1 103 ? 11.102 20.700 2.619 1.00 94.19 103 LEU A N 1
ATOM 828 C CA . LEU A 1 103 ? 11.561 21.745 1.706 1.00 94.19 103 LEU A CA 1
ATOM 829 C C . LEU A 1 103 ? 13.055 21.970 1.923 1.00 94.19 103 LEU A C 1
ATOM 831 O O . LEU A 1 103 ? 13.478 22.340 3.017 1.00 94.19 103 LEU A O 1
ATOM 835 N N . HIS A 1 104 ? 13.851 21.773 0.878 1.00 89.88 104 HIS A N 1
ATOM 836 C CA . HIS A 1 104 ? 15.283 22.043 0.912 1.00 89.88 104 HIS A CA 1
ATOM 837 C C . HIS A 1 104 ? 15.676 22.985 -0.222 1.00 89.88 104 HIS A C 1
ATOM 839 O O . HIS A 1 104 ? 15.242 22.811 -1.357 1.00 89.88 104 HIS A O 1
ATOM 845 N N . ARG A 1 105 ? 16.501 23.992 0.073 1.00 96.75 105 ARG A N 1
ATOM 846 C CA . ARG A 1 105 ? 16.993 24.938 -0.931 1.00 96.75 105 ARG A CA 1
ATOM 847 C C . ARG A 1 105 ? 18.384 24.528 -1.391 1.00 96.75 105 ARG A C 1
ATOM 849 O O . ARG A 1 105 ? 19.291 24.453 -0.570 1.00 96.75 105 ARG A O 1
ATOM 856 N N . LEU A 1 106 ? 18.563 24.337 -2.696 1.00 90.12 106 LEU A N 1
ATOM 857 C CA . LEU A 1 106 ? 19.871 24.012 -3.257 1.00 90.12 106 LEU A CA 1
ATOM 858 C C . LEU A 1 106 ? 20.833 25.208 -3.138 1.00 90.12 106 LEU A C 1
ATOM 860 O O . LEU A 1 106 ? 20.423 26.351 -3.375 1.00 90.12 106 LEU A O 1
ATOM 864 N N . PRO A 1 107 ? 22.104 24.974 -2.768 1.00 93.19 107 PRO A N 1
ATOM 865 C CA . PRO A 1 107 ? 23.030 26.041 -2.393 1.00 93.19 107 PRO A CA 1
ATOM 866 C C . PRO A 1 107 ? 23.381 26.977 -3.555 1.00 93.19 107 PRO A C 1
ATOM 868 O O . PRO A 1 107 ? 23.478 28.185 -3.335 1.00 93.19 107 PRO A O 1
ATOM 871 N N . GLU A 1 108 ? 23.511 26.456 -4.775 1.00 94.81 108 GLU A N 1
ATOM 872 C CA . GLU A 1 108 ? 23.920 27.232 -5.954 1.00 94.81 108 GLU A CA 1
ATOM 873 C C . GLU A 1 108 ? 22.717 27.812 -6.702 1.00 94.81 108 GLU A C 1
ATOM 875 O O . GLU A 1 108 ? 22.542 29.026 -6.765 1.00 94.81 108 GLU A O 1
ATOM 880 N N . THR A 1 109 ? 21.832 26.946 -7.202 1.00 97.31 109 THR A N 1
ATOM 881 C CA . THR A 1 109 ? 20.692 27.337 -8.049 1.00 97.31 109 THR A CA 1
ATOM 882 C C . THR A 1 109 ? 19.559 28.011 -7.283 1.00 97.31 109 THR A C 1
ATOM 884 O O . THR A 1 109 ? 18.653 28.578 -7.888 1.00 97.31 109 THR A O 1
ATOM 887 N N . LYS A 1 110 ? 19.569 27.914 -5.947 1.00 93.56 110 LYS A N 1
ATOM 888 C CA . LYS A 1 110 ? 18.497 28.369 -5.046 1.00 93.56 110 LYS A CA 1
ATOM 889 C C . LYS A 1 110 ? 17.134 27.708 -5.286 1.00 93.56 110 LYS A C 1
ATOM 891 O O . LYS A 1 110 ? 16.167 28.099 -4.621 1.00 93.56 110 LYS A O 1
ATOM 896 N N . THR A 1 111 ? 17.060 26.691 -6.151 1.00 91.94 111 THR A N 1
ATOM 897 C CA . THR A 1 111 ? 15.869 25.866 -6.386 1.00 91.94 111 THR A CA 1
ATOM 898 C C . THR A 1 111 ? 15.375 25.258 -5.078 1.00 91.94 111 THR A C 1
ATOM 900 O O . THR A 1 111 ? 16.173 24.811 -4.251 1.00 91.94 111 THR A O 1
ATOM 903 N N . LEU A 1 112 ? 14.055 25.224 -4.896 1.00 91.31 112 LEU A N 1
ATOM 904 C CA . LEU A 1 112 ? 13.416 24.493 -3.807 1.00 91.31 112 LEU A CA 1
ATOM 905 C C . LEU A 1 112 ? 13.130 23.058 -4.253 1.00 91.31 112 LEU A C 1
ATOM 907 O O . LEU A 1 112 ? 12.349 22.831 -5.172 1.00 91.31 112 LEU A O 1
ATOM 911 N N . VAL A 1 113 ? 13.748 22.095 -3.580 1.00 86.44 113 VAL A N 1
ATOM 912 C CA . VAL A 1 113 ? 13.371 20.686 -3.649 1.00 86.44 113 VAL A CA 1
ATOM 913 C C . VAL A 1 113 ? 12.282 20.460 -2.614 1.00 86.44 113 VAL A C 1
ATOM 915 O O . VAL A 1 113 ? 12.530 20.559 -1.411 1.00 86.44 113 VAL A O 1
ATOM 918 N N . PHE A 1 114 ? 11.075 20.166 -3.088 1.00 84.38 114 PHE A N 1
ATOM 919 C CA . PHE A 1 114 ? 9.979 19.718 -2.246 1.00 84.38 114 PHE A CA 1
ATOM 920 C C . PHE A 1 114 ? 9.863 18.201 -2.349 1.00 84.38 114 PHE A C 1
ATOM 922 O O . PHE A 1 114 ? 9.599 17.667 -3.423 1.00 84.38 114 PHE A O 1
ATOM 929 N N . SER A 1 115 ? 10.090 17.504 -1.240 1.00 73.62 115 SER A N 1
ATOM 930 C CA . SER A 1 115 ? 9.931 16.053 -1.175 1.00 73.62 115 SER A CA 1
ATOM 931 C C . SER A 1 115 ? 8.733 15.697 -0.310 1.00 73.62 115 SER A C 1
ATOM 933 O O . SER A 1 115 ? 8.524 16.285 0.751 1.00 73.62 115 SER A O 1
ATOM 935 N N . VAL A 1 116 ? 7.961 14.719 -0.771 1.00 78.25 116 VAL A N 1
ATOM 936 C CA . VAL A 1 116 ? 6.790 14.193 -0.073 1.00 78.25 116 VAL A CA 1
ATOM 937 C C . VAL A 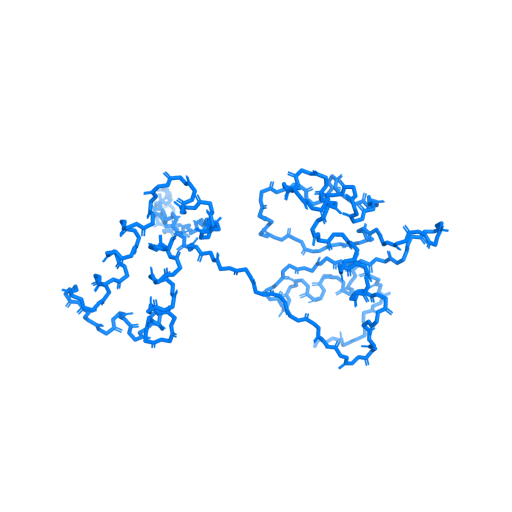1 116 ? 6.978 12.690 0.068 1.00 78.25 116 VAL A C 1
ATOM 939 O O . VAL A 1 116 ? 6.901 11.947 -0.910 1.00 78.25 116 VAL A O 1
ATOM 942 N N . ARG A 1 117 ? 7.247 12.217 1.286 1.00 83.38 117 ARG A N 1
ATOM 943 C CA . ARG A 1 117 ? 7.304 10.781 1.584 1.00 83.38 117 ARG A CA 1
ATOM 944 C C . ARG A 1 117 ? 5.979 10.346 2.193 1.00 83.38 117 ARG A C 1
ATOM 946 O O . ARG A 1 117 ? 5.656 10.755 3.303 1.00 83.38 117 ARG A O 1
ATOM 953 N N . THR A 1 118 ? 5.243 9.502 1.478 1.00 81.94 118 THR A N 1
ATOM 954 C CA . THR A 1 118 ? 3.989 8.917 1.970 1.00 81.94 118 THR A CA 1
ATOM 955 C C . THR A 1 118 ? 4.272 7.710 2.868 1.00 81.94 118 THR A C 1
ATOM 957 O O . THR A 1 118 ? 5.085 6.854 2.521 1.00 81.94 118 THR A O 1
ATOM 960 N N . TYR A 1 119 ? 3.569 7.637 3.993 1.00 84.88 119 TYR A N 1
ATOM 961 C CA . TYR A 1 119 ? 3.488 6.496 4.897 1.00 84.88 119 TYR A CA 1
ATOM 962 C C . TYR A 1 119 ? 2.036 6.022 4.943 1.00 84.88 119 TYR A C 1
ATOM 964 O O . TYR A 1 119 ? 1.115 6.840 4.993 1.00 84.88 119 TYR A O 1
ATOM 972 N N . LEU A 1 120 ? 1.841 4.707 4.909 1.00 89.44 120 LEU A N 1
ATOM 973 C CA . LEU A 1 120 ? 0.536 4.070 5.039 1.00 89.44 120 LEU A CA 1
ATOM 974 C C . LEU A 1 120 ? 0.567 3.160 6.260 1.00 89.44 120 LEU A C 1
ATOM 976 O O . LEU A 1 120 ? 1.362 2.222 6.294 1.00 89.44 120 LEU A O 1
ATOM 980 N N . THR A 1 121 ? -0.313 3.422 7.222 1.00 90.56 121 THR A N 1
ATOM 981 C CA . THR A 1 121 ? -0.472 2.589 8.419 1.00 90.56 121 THR A CA 1
ATOM 982 C C . THR A 1 121 ? -1.866 1.965 8.402 1.00 90.56 121 THR A C 1
ATOM 984 O O . THR A 1 121 ? -2.846 2.709 8.316 1.00 90.56 121 THR A O 1
ATOM 987 N N . PRO A 1 122 ? -2.010 0.626 8.435 1.00 92.06 122 PRO A N 1
ATOM 988 C CA . PRO A 1 122 ? -3.324 -0.014 8.495 1.00 92.06 122 PRO A CA 1
ATOM 989 C C . PRO A 1 122 ? -4.122 0.478 9.708 1.00 92.06 122 PRO A C 1
ATOM 991 O O . PRO A 1 122 ? -3.574 0.559 10.806 1.00 92.06 122 PRO A O 1
ATOM 994 N N . LEU A 1 123 ? -5.424 0.751 9.550 1.00 93.75 123 LEU A N 1
ATOM 995 C CA . LEU A 1 123 ? -6.250 1.150 10.701 1.00 93.75 123 LEU A CA 1
ATOM 996 C C . LEU A 1 123 ? -6.314 0.065 11.785 1.00 93.75 123 LEU A C 1
ATOM 998 O O . LEU A 1 123 ? -6.413 0.393 12.963 1.00 93.75 123 LEU A O 1
ATOM 1002 N N . SER A 1 124 ? -6.231 -1.212 11.397 1.00 91.56 124 SER A N 1
ATOM 1003 C CA . SER A 1 124 ? -6.180 -2.329 12.345 1.00 91.56 124 SER A CA 1
ATOM 1004 C C . SER A 1 124 ? -4.954 -2.258 13.247 1.00 91.56 124 SER A C 1
ATOM 1006 O O . SER A 1 124 ? -5.078 -2.461 14.446 1.00 91.56 124 SER A O 1
ATOM 1008 N N . GLN A 1 125 ? -3.798 -1.901 12.685 1.00 91.56 125 GLN A N 1
ATOM 1009 C CA . GLN A 1 125 ? -2.564 -1.757 13.449 1.00 91.56 125 GLN A CA 1
ATOM 1010 C C . GLN A 1 125 ? -2.663 -0.584 14.433 1.00 91.56 125 GLN A C 1
ATOM 1012 O O . GLN A 1 125 ? -2.379 -0.760 15.610 1.00 91.56 125 GLN A O 1
ATOM 1017 N N . LEU A 1 126 ? -3.134 0.588 13.987 1.00 93.25 126 LEU A N 1
ATOM 1018 C CA . LEU A 1 126 ? -3.312 1.752 14.874 1.00 93.25 126 LEU A CA 1
ATOM 1019 C C . LEU A 1 126 ? -4.245 1.449 16.048 1.00 93.25 126 LEU A C 1
ATOM 1021 O O . LEU A 1 126 ? -4.003 1.884 17.171 1.00 93.25 126 LEU A O 1
ATOM 1025 N N . LYS A 1 127 ? -5.311 0.693 15.779 1.00 93.44 127 LYS A N 1
ATOM 1026 C CA . LYS A 1 127 ? -6.248 0.239 16.800 1.00 93.44 127 LYS A CA 1
ATOM 1027 C C . LYS A 1 127 ? -5.590 -0.725 17.789 1.00 93.44 127 LYS A C 1
ATOM 1029 O O . LYS A 1 127 ? -5.731 -0.534 18.991 1.00 93.44 127 LYS A O 1
ATOM 1034 N N . GLU A 1 128 ? -4.870 -1.731 17.295 1.00 93.94 128 GLU A N 1
ATOM 1035 C CA . GLU A 1 128 ? -4.134 -2.700 18.123 1.00 93.94 128 GLU A CA 1
ATOM 1036 C C . GLU A 1 128 ? -3.066 -2.025 19.001 1.00 93.94 128 GLU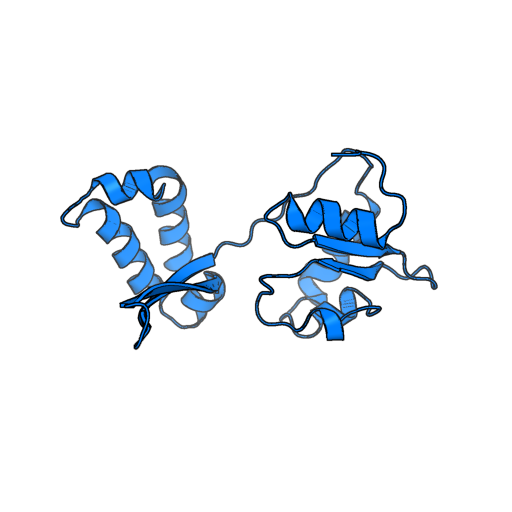 A C 1
ATOM 1038 O O . GLU A 1 128 ? -2.853 -2.445 20.136 1.00 93.94 128 GLU A O 1
ATOM 1043 N N . GLU A 1 129 ? -2.446 -0.949 18.512 1.00 95.88 129 GLU A N 1
ATOM 1044 C CA . GLU A 1 129 ? -1.470 -0.134 19.247 1.00 95.88 129 GLU A CA 1
ATOM 1045 C C . GLU A 1 129 ? -2.110 0.851 20.251 1.00 95.88 129 GLU A C 1
ATOM 1047 O O . GLU A 1 129 ? -1.395 1.498 21.013 1.00 95.88 129 GLU A O 1
ATOM 1052 N N . GLY A 1 130 ? -3.445 0.958 20.294 1.00 96.12 130 GLY A N 1
ATOM 1053 C CA . GLY A 1 130 ? -4.175 1.801 21.250 1.00 96.12 130 GLY A CA 1
ATOM 1054 C C . GLY A 1 130 ? -4.434 3.243 20.796 1.00 96.12 130 GLY A C 1
ATOM 1055 O O . GLY A 1 130 ? -4.984 4.028 21.564 1.00 96.12 130 GLY A O 1
ATOM 1056 N N . PHE A 1 131 ? -4.123 3.597 19.546 1.00 96.88 131 PHE A N 1
ATOM 1057 C CA . PHE A 1 131 ? -4.318 4.949 18.992 1.00 96.88 131 PHE A CA 1
ATOM 1058 C C . PHE A 1 131 ? -5.721 5.191 18.404 1.00 96.88 131 PHE A C 1
ATOM 1060 O O . PHE A 1 131 ? -5.952 6.183 17.709 1.00 96.88 131 PHE A O 1
ATOM 1067 N N . GLY A 1 132 ? -6.670 4.279 18.641 1.00 96.69 132 GLY A N 1
ATOM 1068 C CA . GLY A 1 132 ? -8.013 4.335 18.058 1.00 96.69 132 GLY A CA 1
ATOM 1069 C C . GLY A 1 132 ? -8.785 5.608 18.418 1.00 96.69 132 GLY A C 1
ATOM 1070 O O . GLY A 1 132 ? -9.300 6.282 17.524 1.00 96.69 132 GLY A O 1
ATOM 1071 N N . GLU A 1 133 ? -8.824 5.960 19.706 1.00 97.62 133 GLU A N 1
ATOM 1072 C CA . GLU A 1 133 ? -9.559 7.142 20.176 1.00 97.62 133 GLU A CA 1
ATOM 1073 C C . GLU A 1 133 ? -8.922 8.442 19.674 1.00 97.62 133 GLU A C 1
ATOM 1075 O O . GLU A 1 133 ? -9.618 9.294 19.129 1.00 97.62 133 GLU A O 1
ATOM 1080 N N . GLU A 1 134 ? -7.594 8.559 19.753 1.00 96.88 134 GLU A N 1
ATOM 1081 C CA . GLU A 1 134 ? -6.863 9.749 19.301 1.00 96.88 134 GLU A CA 1
ATOM 1082 C C . GLU A 1 134 ? -7.094 10.025 17.805 1.00 96.88 134 GLU A C 1
ATOM 1084 O O . GLU A 1 134 ? -7.371 11.158 17.399 1.00 96.88 134 GLU A O 1
ATOM 1089 N N . LEU A 1 135 ? -7.062 8.984 16.963 1.00 96.56 135 LEU A N 1
ATOM 1090 C CA . LEU A 1 135 ? -7.376 9.146 15.544 1.00 96.56 135 LEU A CA 1
ATOM 1091 C C . LEU A 1 135 ? -8.857 9.496 15.321 1.00 96.56 135 LEU A C 1
ATOM 1093 O O . LEU A 1 135 ? -9.168 10.288 14.429 1.00 96.56 135 LEU A O 1
ATOM 1097 N N . ALA A 1 136 ? -9.776 8.936 16.110 1.00 96.69 136 ALA A N 1
ATOM 1098 C CA . ALA A 1 136 ? -11.195 9.262 16.009 1.00 96.69 136 ALA A CA 1
ATOM 1099 C C . ALA A 1 136 ? -11.476 10.735 16.363 1.00 96.69 136 ALA A C 1
ATOM 1101 O O . ALA A 1 136 ? -12.217 11.411 15.641 1.00 96.69 136 ALA A O 1
ATOM 1102 N N . GLU A 1 137 ? -10.825 11.263 17.400 1.00 96.19 137 GLU A N 1
ATOM 1103 C CA . GLU A 1 137 ? -10.871 12.684 17.755 1.00 96.19 137 GLU A CA 1
ATOM 1104 C C . GLU A 1 137 ? -10.262 13.571 16.660 1.00 96.19 137 GLU A C 1
ATOM 1106 O O . GLU A 1 137 ? -10.837 14.605 16.305 1.00 96.19 137 GLU A O 1
ATOM 1111 N N . ALA A 1 138 ? -9.145 13.154 16.055 1.00 94.94 138 ALA A N 1
ATOM 1112 C CA . ALA A 1 138 ? -8.545 13.871 14.931 1.00 94.94 138 ALA A CA 1
ATOM 1113 C C . ALA A 1 138 ? -9.491 13.943 13.714 1.00 94.94 138 ALA A C 1
ATOM 1115 O O . ALA A 1 138 ? -9.560 14.975 13.039 1.00 94.94 138 ALA A O 1
ATOM 1116 N N . ILE A 1 139 ? -10.267 12.882 13.456 1.00 95.44 139 ILE A N 1
ATOM 1117 C CA . ILE A 1 139 ? -11.311 12.868 12.417 1.00 95.44 139 ILE A CA 1
ATOM 1118 C C . ILE A 1 139 ? -12.426 13.868 12.754 1.00 95.44 139 ILE A C 1
ATOM 1120 O O . ILE A 1 139 ? -12.850 14.622 11.874 1.00 95.44 139 ILE A O 1
ATOM 1124 N N . ASP A 1 140 ? -12.868 13.938 14.014 1.00 93.75 140 ASP A N 1
ATOM 1125 C CA . ASP A 1 140 ? -13.835 14.952 14.464 1.00 93.75 140 ASP A CA 1
ATOM 1126 C C . ASP A 1 140 ? -13.285 16.379 14.306 1.00 93.75 140 ASP A C 1
ATOM 1128 O O . ASP A 1 140 ? -14.017 17.310 13.944 1.00 93.75 140 ASP A O 1
ATOM 1132 N N . GLY A 1 141 ? -11.977 16.543 14.514 1.00 94.38 141 GLY A N 1
ATOM 1133 C CA . GLY A 1 141 ? -11.240 17.786 14.312 1.00 94.38 141 GLY A CA 1
ATOM 1134 C C . GLY A 1 141 ? -11.349 18.354 12.894 1.00 94.38 141 GLY A C 1
ATOM 1135 O O . GLY A 1 141 ? -11.321 19.574 12.732 1.00 94.38 141 GLY A O 1
ATOM 1136 N N . LEU A 1 142 ? -11.575 17.517 11.871 1.00 92.81 142 LEU A N 1
ATOM 1137 C CA . LEU A 1 142 ? -11.712 17.972 10.478 1.00 92.81 142 LEU A CA 1
ATOM 1138 C C . LEU A 1 142 ? -12.844 18.993 10.286 1.00 92.81 142 LEU A C 1
ATOM 1140 O O . LEU A 1 142 ? -12.729 19.859 9.423 1.00 92.81 142 LEU A O 1
ATOM 1144 N N . LYS A 1 143 ? -13.929 18.894 11.071 1.00 90.94 143 LYS A N 1
ATOM 1145 C CA . LYS A 1 143 ? -15.050 19.856 11.049 1.00 90.94 143 LYS A CA 1
ATOM 1146 C C . LYS A 1 143 ? -14.850 21.033 12.002 1.00 90.94 143 LYS A C 1
ATOM 1148 O O . LYS A 1 143 ? -15.482 22.066 11.824 1.00 90.94 143 LYS A O 1
ATOM 1153 N N . LYS A 1 144 ? -14.048 20.843 13.051 1.00 89.75 144 LYS A N 1
ATOM 1154 C CA . LYS A 1 144 ? -13.914 21.780 14.178 1.00 89.75 144 LYS A CA 1
ATOM 1155 C C . LYS A 1 144 ? -12.735 22.746 14.021 1.00 89.75 144 LYS A C 1
ATOM 1157 O O . LYS A 1 144 ? -12.634 23.696 14.789 1.00 89.75 144 LYS A O 1
ATOM 1162 N N . GLY A 1 145 ? -11.832 22.484 13.076 1.00 82.69 145 GLY A N 1
ATOM 1163 C CA . GLY A 1 145 ? -10.675 23.334 12.802 1.00 82.69 145 GLY A CA 1
ATOM 1164 C C . GLY A 1 145 ? -11.035 24.688 12.183 1.00 82.69 145 GLY A C 1
ATOM 1165 O O . GLY A 1 145 ? -12.189 24.975 11.877 1.00 82.69 145 GLY A O 1
ATOM 1166 N N . SER A 1 146 ? -10.013 25.512 11.939 1.00 89.19 146 SER A N 1
ATOM 1167 C CA . SER A 1 146 ? -10.155 26.850 11.341 1.00 89.19 146 SER A CA 1
ATOM 1168 C C . SER A 1 146 ? -10.660 26.854 9.892 1.00 89.19 146 SER A C 1
ATOM 1170 O O . SER A 1 146 ? -11.029 27.911 9.389 1.00 89.19 146 SER A O 1
ATOM 1172 N N . VAL A 1 147 ? -10.682 25.692 9.227 1.00 90.12 147 VAL A N 1
ATOM 1173 C CA . VAL A 1 147 ? -11.213 25.501 7.867 1.00 90.12 147 VAL A CA 1
ATOM 1174 C C . VAL A 1 147 ? -12.104 24.246 7.840 1.00 90.12 147 VAL A C 1
ATOM 1176 O O . VAL A 1 147 ? -11.638 23.167 7.458 1.00 90.12 147 VAL A O 1
ATOM 1179 N N . PRO A 1 148 ? -13.372 24.334 8.283 1.00 90.88 148 PRO A N 1
ATOM 1180 C CA . PRO A 1 148 ? -14.293 23.192 8.364 1.00 90.88 148 PRO A CA 1
ATOM 1181 C C . PRO A 1 148 ? -14.535 22.463 7.032 1.00 90.88 148 PRO A C 1
ATOM 1183 O O . PRO A 1 148 ? -14.854 21.271 7.009 1.00 90.88 148 PRO A O 1
ATOM 118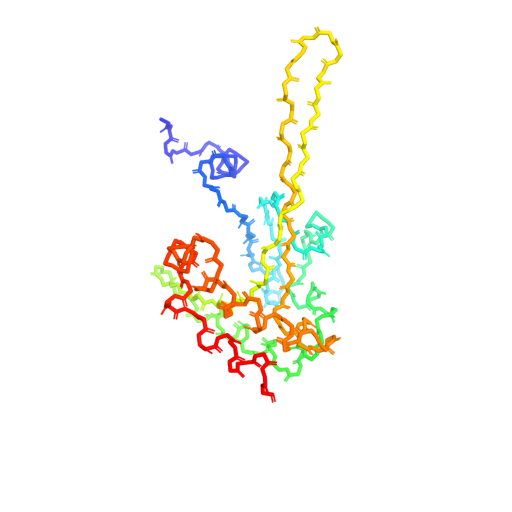6 N N . GLU A 1 149 ? -14.349 23.146 5.901 1.00 91.12 149 GLU A N 1
ATOM 1187 C CA . GLU A 1 149 ? -14.473 22.601 4.545 1.00 91.12 149 GLU A CA 1
ATOM 1188 C C . GLU A 1 149 ? -13.468 21.474 4.274 1.00 91.12 149 GLU A C 1
ATOM 1190 O O . GLU A 1 149 ? -13.703 20.634 3.398 1.00 91.12 149 GLU A O 1
ATOM 1195 N N . ILE A 1 150 ? -12.382 21.391 5.057 1.00 89.38 150 ILE A N 1
ATOM 1196 C CA . ILE A 1 150 ? -11.426 20.278 5.017 1.00 89.38 150 ILE A CA 1
ATOM 1197 C C . ILE A 1 150 ? -12.130 18.934 5.208 1.00 89.38 150 ILE A C 1
ATOM 1199 O O . ILE A 1 150 ? -11.752 17.951 4.565 1.00 89.38 150 ILE A O 1
ATOM 1203 N N . HIS A 1 151 ? -13.188 18.887 6.019 1.00 91.00 151 HIS A N 1
ATOM 1204 C CA . HIS A 1 151 ? -13.999 17.689 6.183 1.00 91.00 151 HIS A CA 1
ATOM 1205 C C . HIS A 1 151 ? -14.632 17.219 4.862 1.00 91.00 151 HIS A C 1
ATOM 1207 O O . HIS A 1 151 ? -14.641 16.022 4.576 1.00 91.00 151 HIS A O 1
ATOM 1213 N N . TYR A 1 152 ? -15.120 18.135 4.019 1.00 89.62 152 TYR A N 1
ATOM 1214 C CA . TYR A 1 152 ? -15.655 17.782 2.701 1.00 89.62 152 TYR A CA 1
ATOM 1215 C C . TYR A 1 152 ? -14.535 17.469 1.701 1.00 89.62 152 TYR A C 1
ATOM 1217 O O . TYR A 1 152 ? -14.591 16.449 1.011 1.00 89.62 152 TYR A O 1
ATOM 1225 N N . TYR A 1 153 ? -13.484 18.294 1.673 1.00 85.75 153 TYR A N 1
ATOM 1226 C CA . TYR A 1 153 ? -12.329 18.122 0.786 1.00 85.75 153 TYR A CA 1
ATOM 1227 C C . TYR A 1 153 ? -11.649 16.756 0.969 1.00 85.75 153 TYR A C 1
ATOM 1229 O O . TYR A 1 153 ? -11.406 16.047 -0.006 1.00 85.75 153 TYR A O 1
ATOM 1237 N N . LYS A 1 154 ? -11.422 16.329 2.220 1.00 88.06 154 LYS A N 1
ATOM 1238 C CA . LYS A 1 154 ? -10.868 15.001 2.552 1.00 88.06 154 LYS A CA 1
ATOM 1239 C C . LYS A 1 154 ? -11.916 13.882 2.547 1.00 88.06 154 LYS A C 1
ATOM 1241 O O . LYS A 1 154 ? -11.614 12.760 2.947 1.00 88.06 154 LYS A O 1
ATOM 1246 N N . ARG A 1 155 ? -13.141 14.164 2.085 1.00 91.50 155 ARG A N 1
ATOM 1247 C CA . ARG A 1 155 ? -14.268 13.220 1.999 1.00 91.50 155 ARG A CA 1
ATOM 1248 C C . ARG A 1 155 ? -14.692 12.610 3.342 1.00 91.50 155 ARG A C 1
ATOM 1250 O O . ARG A 1 155 ? -15.345 11.571 3.339 1.00 91.50 155 ARG A O 1
ATOM 1257 N N . GLY A 1 156 ? -14.400 13.259 4.470 1.00 90.75 156 GLY A N 1
ATOM 1258 C CA . GLY A 1 156 ? -14.808 12.810 5.808 1.00 90.75 156 GLY A CA 1
ATOM 1259 C C . GLY A 1 156 ? -16.320 12.594 5.937 1.00 90.75 156 GLY A C 1
ATOM 1260 O O . GLY A 1 156 ? -16.746 11.689 6.643 1.00 90.75 156 GLY A O 1
ATOM 1261 N N . VAL A 1 157 ? -17.133 13.322 5.155 1.00 93.94 157 VAL A N 1
ATOM 1262 C CA . VAL A 1 157 ? -18.596 13.116 5.061 1.00 93.94 157 VAL A CA 1
ATOM 1263 C C . VAL A 1 157 ? -18.993 11.705 4.611 1.00 93.94 157 VAL A C 1
ATOM 1265 O O . VAL A 1 157 ? -20.109 11.287 4.887 1.00 93.94 157 VAL A O 1
ATOM 1268 N N . VAL A 1 158 ? -18.113 10.996 3.897 1.00 93.00 158 VAL A N 1
ATOM 1269 C CA . VAL A 1 158 ? -18.385 9.663 3.342 1.00 93.00 158 VAL A CA 1
ATOM 1270 C C . VAL A 1 158 ? -17.914 8.561 4.286 1.00 93.00 158 VAL A C 1
ATOM 1272 O O . VAL A 1 158 ? -18.620 7.578 4.470 1.00 93.00 158 VAL A O 1
ATOM 1275 N N . TRP A 1 159 ? -16.714 8.699 4.856 1.00 94.00 159 TRP A N 1
ATOM 1276 C CA . TRP A 1 159 ? -16.045 7.613 5.583 1.00 94.00 159 TRP A CA 1
ATOM 1277 C C . TRP A 1 159 ? -15.900 7.854 7.093 1.00 94.00 159 TRP A C 1
ATOM 1279 O O . TRP A 1 159 ? -15.618 6.909 7.826 1.00 94.00 159 TRP A O 1
ATOM 1289 N N . GLY A 1 160 ? -16.074 9.091 7.570 1.00 95.44 160 GLY A N 1
ATOM 1290 C CA . GLY A 1 160 ? -15.692 9.517 8.921 1.00 95.44 160 GLY A CA 1
ATOM 1291 C C . GLY A 1 160 ? -16.376 8.739 10.040 1.00 95.44 160 GLY A C 1
ATOM 1292 O O . GLY A 1 160 ? -15.692 8.228 10.921 1.00 95.44 160 GLY A O 1
ATOM 1293 N N . GLU A 1 161 ? -17.705 8.613 10.000 1.00 96.81 161 GLU A N 1
ATOM 1294 C CA . GLU A 1 161 ? -18.458 7.927 11.063 1.00 96.81 161 GLU A CA 1
ATOM 1295 C C . GLU A 1 161 ? -18.120 6.433 11.131 1.00 96.81 161 GLU A C 1
ATOM 1297 O O . GLU A 1 161 ? -17.711 5.950 12.183 1.00 96.81 161 GLU A O 1
ATOM 1302 N N . THR A 1 162 ? -18.150 5.725 9.998 1.00 95.81 162 THR A N 1
ATOM 1303 C CA . THR A 1 162 ? -17.818 4.291 9.944 1.00 95.81 162 THR A CA 1
ATOM 1304 C C . THR A 1 162 ? -16.387 4.001 10.406 1.00 95.81 162 THR A C 1
ATOM 1306 O O . THR A 1 162 ? -16.138 3.007 11.086 1.00 95.81 162 THR A O 1
ATOM 1309 N N . VAL A 1 163 ? -15.424 4.865 10.061 1.00 96.06 163 VAL A N 1
ATOM 1310 C CA . VAL A 1 163 ? -14.037 4.708 10.520 1.00 96.06 163 VAL A CA 1
ATOM 1311 C C . VAL A 1 163 ? -13.928 4.929 12.029 1.00 96.06 163 VAL A C 1
ATOM 1313 O O . VAL A 1 163 ? -13.272 4.134 12.699 1.00 96.06 163 VAL A O 1
ATOM 1316 N N . LYS A 1 164 ? -14.588 5.954 12.584 1.00 97.06 164 LYS A N 1
ATOM 1317 C CA . LYS A 1 164 ? -14.595 6.200 14.035 1.00 97.06 164 LYS A CA 1
ATOM 1318 C C . LYS A 1 164 ? -15.237 5.049 14.814 1.00 97.06 164 LYS A C 1
ATOM 1320 O O . LYS A 1 164 ? -14.682 4.631 15.824 1.00 97.06 164 LYS A O 1
ATOM 1325 N N . GLU A 1 165 ? -16.358 4.506 14.337 1.00 97.25 165 GLU A N 1
ATOM 1326 C CA . GLU A 1 165 ? -17.003 3.323 14.933 1.00 97.25 165 GLU A CA 1
ATOM 1327 C C . GLU A 1 165 ? -16.053 2.119 14.962 1.00 97.25 165 GLU A C 1
ATOM 1329 O O . GLU A 1 165 ? -15.903 1.456 15.988 1.00 97.25 165 GLU A O 1
ATOM 1334 N N . TYR A 1 166 ? -15.347 1.863 13.857 1.00 95.62 166 TYR A N 1
ATOM 1335 C CA . TYR A 1 166 ? -14.351 0.796 13.806 1.00 95.62 166 TYR A CA 1
ATOM 1336 C C . TYR A 1 166 ? -13.207 1.015 14.807 1.00 95.62 166 TYR A C 1
ATOM 1338 O O . TYR A 1 166 ? -12.836 0.077 15.516 1.00 95.62 166 TYR A O 1
ATOM 1346 N N . LEU A 1 167 ? -12.661 2.231 14.884 1.00 96.25 167 LEU A N 1
ATOM 1347 C CA . LEU A 1 167 ? -11.545 2.563 15.775 1.00 96.25 167 LEU A CA 1
ATOM 1348 C C . LEU A 1 167 ? -11.908 2.434 17.264 1.00 96.25 167 LEU A C 1
ATOM 1350 O O . LEU A 1 167 ? -11.025 2.124 18.058 1.00 96.25 167 LEU A O 1
ATOM 1354 N N . ARG A 1 168 ? -13.187 2.628 17.618 1.00 94.94 168 ARG A N 1
ATOM 1355 C CA . ARG A 1 168 ? -13.712 2.594 18.998 1.00 94.94 168 ARG A CA 1
ATOM 1356 C C . ARG A 1 168 ? -14.346 1.266 19.434 1.00 94.94 168 ARG A C 1
ATOM 1358 O O . ARG A 1 168 ? -14.746 1.145 20.588 1.00 94.94 168 ARG A O 1
ATOM 1365 N N . SER A 1 169 ? -14.495 0.305 18.521 1.00 92.44 169 SER A N 1
ATOM 1366 C CA . SER A 1 169 ? -15.022 -1.044 18.828 1.00 92.44 169 SER A CA 1
ATOM 1367 C C . SER A 1 169 ? -13.991 -1.962 19.471 1.00 92.44 169 SER A C 1
ATOM 1369 O O . SER A 1 169 ? -14.390 -3.019 19.991 1.00 92.44 169 SER A O 1
#

Radius of gyration: 20.86 Å; chains: 1; bounding box: 42×56×51 Å

Secondary structure (DSSP, 8-state):
--SS-SSHHHHHHHHHHHS-S-EEEEEE-TTSSSEEEEEEE-SS-SSS-SGGGTT-BHHHHTTTSTTHHHHTHHHHHHHHHT--TT--------EEEEEEEEEEE-TTT--EEEEEEEEEEEHHHHHHTT-HHHHHHHHHHHHHSS-TTHHHHTTHHHHHHHHHHHHH-

InterPro domains:
  IPR021848 Haem-dependent oxidative N-demethylase, alpha subunit-like [PF11927] (7-93)

Organism: Monilinia laxa (NCBI:txid61186)